Protein AF-A0A2G8JFZ5-F1 (afdb_monomer)

pLDDT: mean 85.22, std 6.09, range [52.97, 91.38]

InterPro domains:
  IPR043128 Reverse transcriptase/Diguanylate cyclase domain [G3DSA:3.30.70.270] (1-40)
  IPR043128 Reverse transcriptase/Diguanylate cyclase domain [G3DSA:3.30.70.270] (42-103)
  IPR043502 DNA/RNA polymerase superfamily [SSF56672] (8-103)

Radius of gyration: 20.03 Å; Cα contacts (8 Å, |Δi|>4): 67; chains: 1; bounding box: 40×31×52 Å

Mean predicted aligned error: 7.7 Å

Sequence (103 aa):
MCVKARQKRKMGLNPTKCQFRHNEVRYIGHILTADGVKPDPRKIEAINELESPTNKKGLQQFLGMINYVGKFIPNLATEFEPLRKLLQKEQEWVWAEGQQKSF

Solvent-accessible surface area (backbone atoms only — not comparable to full-atom values): 6586 Å² total; per-residue (Å²): 114,70,76,65,57,32,66,80,65,75,62,88,77,61,73,92,76,61,82,76,94,65,72,60,46,82,53,97,77,26,32,42,40,89,95,42,80,40,79,36,65,71,59,52,51,57,58,72,69,53,72,84,61,90,46,66,66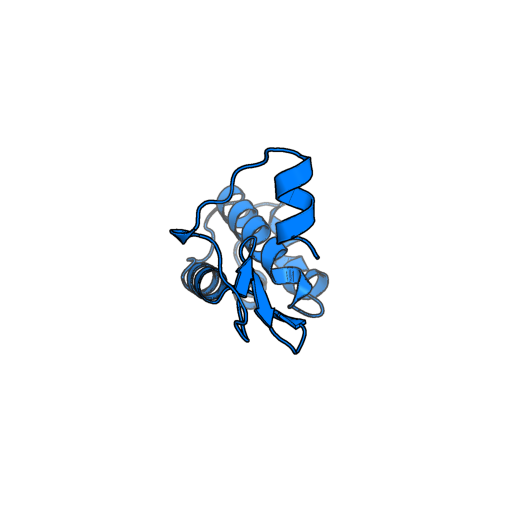,48,44,52,51,50,53,56,56,47,57,73,54,38,91,77,42,83,64,48,74,68,55,39,42,62,54,54,51,48,67,41,90,89,4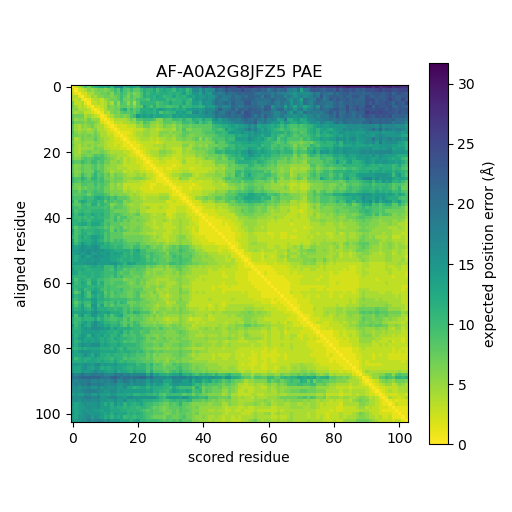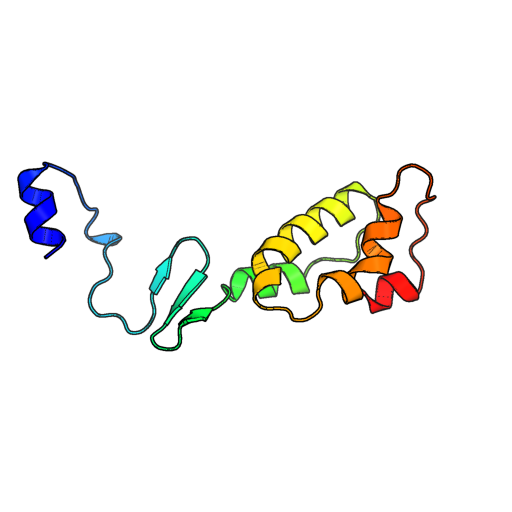3,74,88,72,90,47,71,68,38,63,75,48,105

Secondary structure (DSSP, 8-state):
-HHHHHHHTT----GGG---S-SEEEETTEEEETTEEEE-HHHHHHHHTPPPPSSHHHHHHHHHHHHHHGGGSTTHHHHTHHHHHTTSTT------HHHHHH-

Organism: Stichopus japonicus (NCBI:txid307972)

Structure (mmCIF, N/CA/C/O backbone):
data_AF-A0A2G8JFZ5-F1
#
_entry.id   AF-A0A2G8JFZ5-F1
#
loop_
_atom_site.group_PDB
_atom_site.id
_atom_site.type_symbol
_atom_site.label_atom_id
_atom_site.label_alt_id
_atom_site.label_comp_id
_atom_site.label_asym_id
_atom_site.label_entity_id
_atom_site.label_seq_id
_atom_site.pdbx_PDB_ins_code
_atom_site.Cartn_x
_atom_site.Cartn_y
_atom_site.Cartn_z
_atom_site.occupancy
_atom_site.B_iso_or_equiv
_atom_site.auth_seq_id
_atom_site.auth_comp_id
_atom_site.auth_asym_id
_atom_site.auth_atom_id
_atom_site.pdbx_PDB_model_num
ATOM 1 N N . MET A 1 1 ? 10.329 6.330 -31.792 1.00 52.97 1 MET A N 1
ATOM 2 C CA . MET A 1 1 ? 10.084 7.794 -31.811 1.00 52.97 1 MET A CA 1
ATOM 3 C C . MET A 1 1 ? 10.615 8.528 -30.571 1.00 52.97 1 MET A C 1
ATOM 5 O O . MET A 1 1 ? 11.250 9.561 -30.747 1.00 52.97 1 MET A O 1
ATOM 9 N N . CYS A 1 2 ? 10.449 8.020 -29.343 1.00 61.09 2 CYS A N 1
ATOM 10 C CA . CYS A 1 2 ? 10.755 8.776 -28.111 1.00 61.09 2 CYS A CA 1
ATOM 11 C C . CYS A 1 2 ? 12.242 9.132 -27.889 1.00 61.09 2 CYS A C 1
ATOM 13 O O . CYS A 1 2 ? 12.552 10.254 -27.494 1.00 61.09 2 CYS A O 1
ATOM 15 N N . VAL A 1 3 ? 13.180 8.229 -28.207 1.00 66.56 3 VAL A N 1
ATOM 16 C CA . VAL A 1 3 ? 14.629 8.476 -28.014 1.00 66.56 3 VAL A CA 1
ATOM 17 C C . VAL A 1 3 ? 15.141 9.626 -28.899 1.00 66.56 3 VAL A C 1
ATOM 19 O O . VAL A 1 3 ? 15.938 10.449 -28.452 1.00 66.56 3 VAL A O 1
ATOM 22 N N . LYS A 1 4 ? 14.616 9.743 -30.129 1.00 67.19 4 LYS A N 1
ATOM 23 C CA . LYS A 1 4 ? 14.955 10.826 -31.070 1.00 67.19 4 LYS A CA 1
ATOM 24 C C . LYS A 1 4 ? 14.345 12.172 -30.651 1.00 67.19 4 LYS A C 1
ATOM 26 O O . LYS A 1 4 ? 14.996 13.205 -30.771 1.00 67.19 4 LYS A O 1
ATOM 31 N N . ALA A 1 5 ? 13.122 12.172 -30.112 1.00 72.31 5 ALA A N 1
ATOM 32 C CA . ALA A 1 5 ? 12.460 13.387 -29.621 1.00 72.31 5 ALA A CA 1
ATOM 33 C C . ALA A 1 5 ? 13.206 14.030 -28.437 1.00 72.31 5 ALA A C 1
ATOM 35 O O . ALA A 1 5 ? 13.236 15.253 -28.302 1.00 72.31 5 ALA A O 1
ATOM 36 N N . ARG A 1 6 ? 13.870 13.212 -27.613 1.00 71.12 6 ARG A N 1
ATOM 37 C CA . ARG A 1 6 ? 14.658 13.669 -26.465 1.00 71.12 6 ARG A CA 1
ATOM 38 C C . ARG A 1 6 ? 15.893 14.482 -26.859 1.00 71.12 6 ARG A C 1
ATOM 40 O O . ARG A 1 6 ? 16.175 15.493 -26.223 1.00 71.12 6 ARG A O 1
ATOM 47 N N . GLN A 1 7 ? 16.612 14.064 -27.905 1.00 71.19 7 GLN A N 1
ATOM 48 C CA . GLN A 1 7 ? 17.814 14.763 -28.383 1.00 71.19 7 GLN A CA 1
ATOM 49 C C . GLN A 1 7 ? 17.502 16.214 -28.777 1.00 71.19 7 GLN A C 1
ATOM 51 O O . GLN A 1 7 ? 18.270 17.113 -28.453 1.00 71.19 7 GLN A O 1
ATOM 56 N N . LYS A 1 8 ? 16.318 16.461 -29.356 1.00 77.44 8 LYS A N 1
ATOM 57 C CA . LYS A 1 8 ? 15.840 17.814 -29.689 1.00 77.44 8 LYS A CA 1
ATOM 58 C C . LYS A 1 8 ? 15.569 18.695 -28.462 1.00 77.44 8 LYS A C 1
ATOM 60 O O . LYS A 1 8 ? 15.599 19.911 -28.582 1.00 77.44 8 LYS A O 1
ATOM 65 N N . ARG A 1 9 ? 15.301 18.100 -27.293 1.00 82.19 9 ARG A N 1
ATOM 66 C CA . ARG A 1 9 ? 14.955 18.810 -26.046 1.00 82.19 9 ARG A CA 1
ATOM 67 C C . ARG A 1 9 ? 16.063 18.785 -24.983 1.00 82.19 9 ARG A C 1
ATOM 69 O O . ARG A 1 9 ? 15.803 19.176 -23.853 1.00 82.19 9 ARG A O 1
ATOM 76 N N . LYS A 1 10 ? 17.271 18.301 -25.309 1.00 80.19 10 LYS A N 1
ATOM 77 C CA . LYS A 1 10 ? 18.425 18.197 -24.384 1.00 80.19 10 LYS A CA 1
ATOM 78 C C . LYS A 1 10 ? 18.120 17.514 -23.031 1.00 80.19 10 LYS A C 1
ATOM 80 O O . LYS A 1 10 ? 18.784 17.784 -22.038 1.00 80.19 10 LYS A O 1
ATOM 85 N N . MET A 1 11 ? 17.142 16.610 -22.965 1.00 81.62 11 MET A N 1
ATOM 86 C CA . MET A 1 11 ? 16.863 15.858 -21.731 1.00 81.62 11 MET A CA 1
ATOM 87 C C . MET A 1 11 ? 17.820 14.671 -21.593 1.00 81.62 11 MET A C 1
ATOM 89 O O . MET A 1 11 ? 18.100 14.021 -22.592 1.00 81.62 11 MET A O 1
ATOM 93 N N . GLY A 1 12 ? 18.287 14.376 -20.374 1.00 80.88 12 GLY A N 1
ATOM 94 C CA . GLY A 1 12 ? 19.116 13.218 -20.002 1.00 80.88 12 GLY A CA 1
ATOM 95 C C . GLY A 1 12 ? 18.299 11.928 -19.797 1.00 80.88 12 GLY A C 1
ATOM 96 O O . GLY A 1 12 ? 17.103 11.976 -19.559 1.00 80.88 12 GLY A O 1
ATOM 97 N N . LEU A 1 13 ? 18.917 10.758 -19.963 1.00 82.88 13 LEU A N 1
ATOM 98 C CA . LEU A 1 13 ? 18.356 9.427 -19.709 1.00 82.88 13 LEU A CA 1
ATOM 99 C C . LEU A 1 13 ? 19.491 8.674 -19.054 1.00 82.88 13 LEU A C 1
ATOM 101 O O . LEU A 1 13 ? 20.614 8.731 -19.554 1.00 82.88 13 LEU A O 1
ATOM 105 N N . ASN A 1 14 ? 19.199 8.003 -17.951 1.00 85.81 14 ASN A N 1
ATOM 106 C CA . ASN A 1 14 ? 20.181 7.158 -17.308 1.00 85.81 14 ASN A CA 1
ATOM 107 C C . ASN A 1 14 ? 20.181 5.792 -18.017 1.00 85.81 14 ASN A C 1
ATOM 109 O O . ASN A 1 14 ? 19.187 5.075 -17.875 1.00 85.81 14 ASN A O 1
ATOM 113 N N . PRO A 1 15 ? 21.251 5.417 -18.748 1.00 83.06 15 PRO A N 1
ATOM 114 C CA . PRO A 1 15 ? 21.285 4.169 -19.506 1.00 83.06 15 PRO A CA 1
ATOM 115 C C . PRO A 1 15 ? 21.053 2.942 -18.623 1.00 83.06 15 PRO A C 1
ATOM 117 O O . PRO A 1 15 ? 20.403 2.002 -19.063 1.00 83.06 15 PRO A O 1
ATOM 120 N N . THR A 1 16 ? 21.497 2.977 -17.361 1.00 86.94 16 THR A N 1
ATOM 121 C CA . THR A 1 16 ? 21.349 1.850 -16.425 1.00 86.94 16 THR A CA 1
ATOM 122 C C . THR A 1 16 ? 19.913 1.655 -15.943 1.00 86.94 16 THR A C 1
ATOM 124 O O . THR A 1 16 ? 19.558 0.574 -15.485 1.00 86.94 16 THR A O 1
ATOM 127 N N . LYS A 1 17 ? 19.067 2.686 -16.057 1.00 84.25 17 LYS A N 1
ATOM 128 C CA . LYS A 1 17 ? 17.640 2.628 -15.702 1.00 84.25 17 LYS A CA 1
ATOM 129 C C . LYS A 1 17 ? 16.738 2.432 -16.922 1.00 84.25 17 LYS A C 1
ATOM 131 O O . LYS A 1 17 ? 15.529 2.280 -16.760 1.00 84.25 17 LYS A O 1
ATOM 136 N N . CYS A 1 18 ? 17.287 2.477 -18.136 1.00 85.94 18 CYS A N 1
ATOM 137 C CA . CYS A 1 18 ? 16.513 2.299 -19.356 1.00 85.94 18 CYS A CA 1
ATOM 138 C C . CYS A 1 18 ? 16.342 0.812 -19.674 1.00 85.94 18 CYS A C 1
ATOM 140 O O . CYS A 1 18 ? 17.312 0.104 -19.915 1.00 85.94 18 CYS A O 1
ATOM 142 N N . GLN A 1 19 ? 15.091 0.365 -19.734 1.00 84.19 19 GLN A N 1
ATOM 143 C CA . GLN A 1 19 ? 14.719 -0.983 -20.152 1.00 84.19 19 GLN A CA 1
ATOM 144 C C . GLN A 1 19 ? 14.077 -0.895 -21.538 1.00 84.19 19 GLN A C 1
ATOM 146 O O . GLN A 1 19 ? 13.141 -0.120 -21.743 1.00 84.19 19 GLN A O 1
ATOM 151 N N . PHE A 1 20 ? 14.589 -1.656 -22.505 1.00 86.38 20 PHE A N 1
ATOM 152 C CA . PHE A 1 20 ? 14.087 -1.663 -23.880 1.00 86.38 20 PHE A CA 1
ATOM 153 C C . PHE A 1 20 ? 13.693 -3.078 -24.292 1.00 86.38 20 PHE A C 1
ATOM 155 O O . PHE A 1 20 ? 14.432 -4.015 -24.022 1.00 86.38 20 PHE A O 1
ATOM 162 N N . ARG A 1 21 ? 12.567 -3.215 -25.006 1.00 85.25 21 ARG A N 1
ATOM 163 C CA . ARG A 1 21 ? 12.091 -4.496 -25.568 1.00 85.25 21 ARG A CA 1
ATOM 164 C C . ARG A 1 21 ? 11.907 -5.614 -24.524 1.00 85.25 21 ARG A C 1
ATOM 166 O O . ARG A 1 21 ? 12.187 -6.770 -24.811 1.00 85.25 21 ARG A O 1
ATOM 173 N N . HIS A 1 22 ? 11.431 -5.269 -23.330 1.00 85.62 22 HIS A N 1
ATOM 174 C CA . HIS A 1 22 ? 11.047 -6.250 -22.315 1.00 85.62 22 HIS A CA 1
ATOM 175 C C . HIS A 1 22 ? 9.558 -6.588 -22.417 1.00 85.62 22 HIS A C 1
ATOM 177 O O . HIS A 1 22 ? 8.745 -5.703 -22.683 1.00 85.62 22 HIS A O 1
ATOM 183 N N . ASN A 1 23 ? 9.217 -7.852 -22.158 1.00 86.25 23 ASN A N 1
ATOM 184 C CA . ASN A 1 23 ? 7.830 -8.327 -22.101 1.00 86.25 23 ASN A CA 1
ATOM 185 C C . ASN A 1 23 ? 7.102 -7.841 -20.839 1.00 86.25 23 ASN A C 1
ATOM 187 O O . ASN A 1 23 ? 5.884 -7.680 -20.852 1.00 86.25 23 ASN A O 1
ATOM 191 N N . GLU A 1 24 ? 7.858 -7.582 -19.769 1.00 87.75 24 GLU A N 1
ATOM 192 C CA . GLU A 1 24 ? 7.352 -7.035 -18.517 1.00 87.75 24 GLU A CA 1
ATOM 193 C C . GLU A 1 24 ? 8.278 -5.927 -18.006 1.00 87.75 24 GLU A C 1
ATOM 195 O O . GLU A 1 24 ? 9.502 -6.059 -18.057 1.00 87.75 24 GLU A O 1
ATOM 200 N N . VAL A 1 25 ? 7.706 -4.825 -17.515 1.00 89.56 25 VAL A N 1
ATOM 201 C CA . VAL A 1 25 ? 8.468 -3.684 -16.983 1.00 89.56 25 VAL A CA 1
ATOM 202 C C . VAL A 1 25 ? 7.863 -3.219 -15.668 1.00 89.56 25 VAL A C 1
ATOM 204 O O . VAL A 1 25 ? 6.664 -2.958 -15.571 1.00 89.56 25 VAL A O 1
ATOM 207 N N . ARG A 1 26 ? 8.711 -3.043 -14.651 1.00 87.50 26 ARG A N 1
ATOM 208 C CA . ARG A 1 26 ? 8.311 -2.422 -13.385 1.00 87.50 26 ARG A CA 1
ATOM 209 C C . ARG A 1 26 ? 8.269 -0.904 -13.543 1.00 87.50 26 ARG A C 1
ATOM 211 O O . ARG A 1 26 ? 9.295 -0.275 -13.795 1.00 87.50 26 ARG A O 1
ATOM 218 N N . TYR A 1 27 ? 7.100 -0.307 -13.344 1.00 84.81 27 TYR A N 1
ATOM 219 C CA . TYR A 1 27 ? 6.888 1.128 -13.496 1.00 84.81 27 TYR A CA 1
ATOM 220 C C . TYR A 1 27 ? 5.906 1.659 -12.446 1.00 84.81 27 TYR A C 1
ATOM 222 O O . TYR A 1 27 ? 4.795 1.156 -12.322 1.00 84.81 27 TYR A O 1
ATOM 230 N N . ILE A 1 28 ? 6.324 2.667 -11.666 1.00 81.75 28 ILE A N 1
ATOM 231 C CA . ILE A 1 28 ? 5.508 3.336 -10.624 1.00 81.75 28 ILE A CA 1
ATOM 232 C C . ILE A 1 28 ? 4.836 2.319 -9.665 1.00 81.75 28 ILE A C 1
ATOM 234 O O . ILE A 1 28 ? 3.663 2.406 -9.313 1.00 81.75 28 ILE A O 1
ATOM 238 N N . GLY A 1 29 ? 5.596 1.302 -9.243 1.00 77.62 29 GLY A N 1
ATOM 239 C CA . GLY A 1 29 ? 5.115 0.264 -8.317 1.00 77.62 29 GLY A CA 1
ATOM 240 C C . GLY A 1 29 ? 4.098 -0.719 -8.915 1.00 77.62 29 GLY A C 1
ATOM 241 O O . GLY A 1 29 ? 3.459 -1.462 -8.176 1.00 77.62 29 GLY A O 1
ATOM 242 N N . HIS A 1 30 ? 3.956 -0.740 -10.238 1.00 83.56 30 HIS A N 1
ATOM 243 C CA . HIS A 1 30 ? 3.190 -1.740 -10.971 1.00 83.56 30 HIS A CA 1
ATOM 244 C C . HIS A 1 30 ? 4.091 -2.537 -11.906 1.00 83.56 30 HIS A C 1
ATOM 246 O O . HIS A 1 30 ? 5.177 -2.083 -12.276 1.00 83.56 30 HIS A O 1
ATOM 252 N N . ILE A 1 31 ? 3.620 -3.712 -12.309 1.00 88.31 31 ILE A N 1
ATOM 253 C CA . ILE A 1 31 ? 4.229 -4.498 -13.379 1.00 88.31 31 ILE A CA 1
ATOM 254 C C . ILE A 1 31 ? 3.361 -4.317 -14.621 1.00 88.31 31 ILE A C 1
ATOM 256 O O . ILE A 1 31 ? 2.179 -4.647 -14.619 1.00 88.31 31 ILE A O 1
ATOM 260 N N . LEU A 1 32 ? 3.936 -3.736 -15.667 1.00 88.06 32 LEU A N 1
ATOM 261 C CA . LEU A 1 32 ? 3.295 -3.590 -16.967 1.00 88.06 32 LEU A CA 1
ATOM 262 C C . LEU A 1 32 ? 3.627 -4.820 -17.801 1.00 88.06 32 LEU A C 1
ATOM 264 O O . LEU A 1 32 ? 4.803 -5.121 -17.984 1.00 88.06 32 LEU A O 1
ATOM 268 N N . THR A 1 33 ? 2.602 -5.504 -18.293 1.00 89.44 33 THR A N 1
ATOM 269 C CA . THR A 1 33 ? 2.703 -6.712 -19.122 1.00 89.44 33 THR A CA 1
ATOM 270 C C . THR A 1 33 ? 1.880 -6.534 -20.397 1.00 89.44 33 THR A C 1
ATOM 272 O O . THR A 1 33 ? 1.095 -5.588 -20.491 1.00 89.44 33 THR A O 1
ATOM 275 N N . ALA A 1 34 ? 2.033 -7.434 -21.373 1.00 87.50 34 ALA A N 1
ATOM 276 C CA . ALA A 1 34 ? 1.217 -7.416 -22.592 1.00 87.50 34 ALA A CA 1
ATOM 277 C C . ALA A 1 34 ? -0.293 -7.527 -22.298 1.00 87.50 34 ALA A C 1
ATOM 279 O O . ALA A 1 34 ? -1.093 -6.883 -22.971 1.00 87.50 34 ALA A O 1
ATOM 280 N N . ASP A 1 35 ? -0.659 -8.268 -21.248 1.00 85.75 35 ASP A N 1
ATOM 281 C CA . ASP A 1 35 ? -2.051 -8.497 -20.837 1.00 85.75 35 ASP A CA 1
ATOM 282 C C . ASP A 1 35 ? -2.630 -7.350 -19.989 1.00 85.75 35 ASP A C 1
ATOM 284 O O . ASP A 1 35 ? -3.819 -7.335 -19.678 1.00 85.75 35 ASP A O 1
ATOM 288 N N . GLY A 1 36 ? -1.797 -6.382 -19.588 1.00 86.25 36 GLY A N 1
ATOM 289 C CA . GLY A 1 36 ? -2.210 -5.224 -18.798 1.00 86.25 36 GLY A CA 1
ATOM 290 C C . GLY A 1 36 ? -1.330 -4.951 -17.580 1.00 86.25 36 GLY A C 1
ATOM 291 O O . GLY A 1 36 ? -0.152 -5.317 -17.520 1.00 86.25 36 GLY A O 1
ATOM 292 N N . VAL A 1 37 ? -1.904 -4.247 -16.603 1.00 88.81 37 VAL A N 1
ATOM 293 C CA . VAL A 1 37 ? -1.215 -3.805 -15.382 1.00 88.81 37 VAL A CA 1
ATOM 294 C C . VAL A 1 37 ? -1.432 -4.828 -14.274 1.00 88.81 37 VAL A C 1
ATOM 296 O O . VAL A 1 37 ? -2.572 -5.132 -13.942 1.00 88.81 37 VAL A O 1
ATOM 299 N N . LYS A 1 38 ? -0.352 -5.304 -13.655 1.00 87.81 38 LYS A N 1
ATOM 300 C CA . LYS A 1 38 ? -0.379 -6.196 -12.492 1.00 87.81 38 LYS A CA 1
ATOM 301 C C . LYS A 1 38 ? 0.108 -5.464 -11.229 1.00 87.81 38 LYS A C 1
ATOM 303 O O . LYS A 1 38 ? 0.960 -4.564 -11.323 1.00 87.81 38 LYS A O 1
ATOM 308 N N . PRO A 1 39 ? -0.423 -5.805 -10.042 1.00 85.38 39 PRO A N 1
ATOM 309 C CA . PRO A 1 39 ? 0.144 -5.352 -8.778 1.00 85.38 39 PRO A CA 1
ATOM 310 C C . PRO A 1 39 ? 1.571 -5.886 -8.604 1.00 85.38 39 PRO A C 1
ATOM 312 O O . PRO A 1 39 ? 1.923 -6.949 -9.107 1.00 85.38 39 PRO A O 1
ATOM 315 N N . ASP A 1 40 ? 2.406 -5.123 -7.906 1.00 85.88 40 ASP A N 1
ATOM 316 C CA . ASP A 1 40 ? 3.759 -5.550 -7.556 1.00 85.88 40 ASP A CA 1
ATOM 317 C C . ASP A 1 40 ? 3.702 -6.613 -6.445 1.00 85.88 40 ASP A C 1
ATOM 319 O O . ASP A 1 40 ? 3.199 -6.291 -5.365 1.00 85.88 40 ASP A O 1
ATOM 323 N N . PRO A 1 41 ? 4.234 -7.833 -6.663 1.00 86.12 41 PRO A N 1
ATOM 324 C CA . PRO A 1 41 ? 4.196 -8.922 -5.687 1.00 86.12 41 PRO A CA 1
ATOM 325 C C . PRO A 1 41 ? 4.738 -8.517 -4.321 1.00 86.12 41 PRO A C 1
ATOM 327 O O . PRO A 1 41 ? 4.145 -8.854 -3.308 1.00 86.12 41 PRO A O 1
ATOM 330 N N . ARG A 1 42 ? 5.771 -7.666 -4.289 1.00 86.12 42 ARG A N 1
ATOM 331 C CA . ARG A 1 42 ? 6.372 -7.183 -3.036 1.00 86.12 42 ARG A CA 1
ATOM 332 C C . ARG A 1 42 ? 5.391 -6.405 -2.167 1.00 86.12 42 ARG A C 1
ATOM 334 O O . ARG A 1 42 ? 5.497 -6.411 -0.950 1.00 86.12 42 ARG A O 1
ATOM 341 N N . LYS A 1 43 ? 4.455 -5.682 -2.790 1.00 84.06 43 LYS A N 1
ATOM 342 C CA . LYS A 1 43 ? 3.416 -4.962 -2.048 1.00 84.06 43 LYS A CA 1
ATOM 343 C C . LYS A 1 43 ? 2.318 -5.895 -1.562 1.00 84.06 43 LYS A C 1
ATOM 345 O O . LYS A 1 43 ? 1.723 -5.606 -0.537 1.00 84.06 43 LYS A O 1
ATOM 350 N N . ILE A 1 44 ? 2.050 -6.971 -2.297 1.00 87.06 44 ILE A N 1
ATOM 351 C CA . ILE A 1 44 ? 1.087 -7.997 -1.890 1.00 87.06 44 ILE A CA 1
ATOM 352 C C . ILE A 1 44 ? 1.649 -8.765 -0.692 1.00 87.06 44 ILE A C 1
ATOM 354 O O . ILE A 1 44 ? 0.967 -8.888 0.315 1.00 87.06 44 ILE A O 1
ATOM 358 N N . GLU A 1 45 ? 2.910 -9.194 -0.769 1.00 89.06 45 GLU A N 1
ATOM 359 C CA . GLU A 1 45 ? 3.647 -9.836 0.329 1.00 89.06 45 GLU A CA 1
ATOM 360 C C . GLU A 1 45 ? 3.637 -8.959 1.583 1.00 89.06 45 GLU A C 1
ATOM 362 O O . GLU A 1 45 ? 3.179 -9.399 2.630 1.00 89.06 45 GLU A O 1
ATOM 367 N N . ALA A 1 46 ? 4.011 -7.683 1.450 1.00 87.75 46 ALA A N 1
ATOM 368 C CA . ALA A 1 46 ? 3.998 -6.753 2.574 1.00 87.75 46 ALA A CA 1
ATOM 369 C C . ALA A 1 46 ? 2.603 -6.551 3.188 1.00 87.75 46 ALA A C 1
ATOM 371 O O . ALA A 1 46 ? 2.519 -6.270 4.374 1.00 87.75 46 ALA A O 1
ATOM 372 N N . ILE A 1 47 ? 1.518 -6.661 2.411 1.00 87.62 47 ILE A N 1
ATOM 373 C CA . ILE A 1 47 ? 0.149 -6.589 2.947 1.00 87.62 47 ILE A CA 1
ATOM 374 C C . ILE A 1 47 ? -0.211 -7.884 3.684 1.00 87.62 47 ILE A C 1
ATOM 376 O O . ILE A 1 47 ? -0.812 -7.813 4.748 1.00 87.62 47 ILE A O 1
ATOM 380 N N . ASN A 1 48 ? 0.177 -9.043 3.149 1.00 86.62 48 ASN A N 1
ATOM 381 C CA . ASN A 1 48 ? -0.089 -10.347 3.761 1.00 86.62 48 ASN A CA 1
ATOM 382 C C . ASN A 1 48 ? 0.688 -10.566 5.069 1.00 86.62 48 ASN A C 1
ATOM 384 O O . ASN A 1 48 ? 0.238 -11.316 5.928 1.00 86.62 48 ASN A O 1
ATOM 388 N N . GLU A 1 49 ? 1.854 -9.938 5.214 1.00 88.44 49 GLU A N 1
ATOM 389 C CA . GLU A 1 49 ? 2.676 -9.998 6.429 1.00 88.44 49 GLU A CA 1
ATOM 390 C C . GLU A 1 49 ? 2.231 -9.007 7.515 1.00 88.44 49 GLU A C 1
ATOM 392 O O . GLU A 1 49 ? 2.764 -9.038 8.625 1.00 88.44 49 GLU A O 1
ATOM 397 N N . LEU A 1 50 ? 1.278 -8.111 7.227 1.00 86.25 50 LEU A N 1
ATOM 398 C CA . LEU A 1 50 ? 0.788 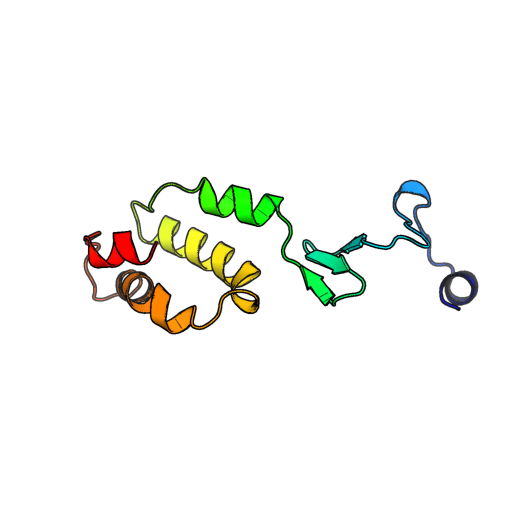-7.173 8.234 1.00 86.25 50 LEU A CA 1
ATOM 399 C C . LEU A 1 50 ? 0.012 -7.913 9.319 1.00 86.25 50 LEU A C 1
ATOM 401 O O . LEU A 1 50 ? -0.955 -8.625 9.059 1.00 86.25 50 LEU A O 1
ATOM 405 N N . GLU A 1 51 ? 0.397 -7.660 10.563 1.00 87.50 51 GLU A N 1
ATOM 406 C CA . GLU A 1 51 ? -0.382 -8.078 11.718 1.00 87.50 51 GLU A CA 1
ATOM 407 C C . GLU A 1 51 ? -1.704 -7.303 11.793 1.00 87.50 51 GLU A C 1
ATOM 409 O O . GLU A 1 51 ? -1.808 -6.146 11.363 1.00 87.50 51 GLU A O 1
ATOM 414 N N . SER A 1 52 ? -2.721 -7.937 12.381 1.00 87.06 52 SER A N 1
ATOM 415 C CA . SER A 1 52 ? -4.015 -7.299 12.597 1.00 87.06 52 SER A CA 1
ATOM 416 C C . SER A 1 52 ? -3.845 -6.008 13.412 1.00 87.06 52 SER A C 1
ATOM 418 O O . SER A 1 52 ? -3.178 -6.003 14.452 1.00 87.06 52 SER A O 1
ATOM 420 N N . PRO A 1 53 ? -4.423 -4.883 12.959 1.00 88.75 53 PRO A N 1
ATOM 421 C CA . PRO A 1 53 ? -4.193 -3.597 13.590 1.00 88.75 53 PRO A CA 1
ATOM 422 C C . PRO A 1 53 ? -4.767 -3.587 15.007 1.00 88.75 53 PRO A C 1
ATOM 424 O O . PRO A 1 53 ? -5.879 -4.042 15.248 1.00 88.75 53 PRO A O 1
ATOM 427 N N . THR A 1 54 ? -4.026 -3.003 15.946 1.00 88.81 54 THR A N 1
ATOM 428 C CA . THR A 1 54 ? -4.436 -2.886 17.357 1.00 88.81 54 THR A CA 1
ATOM 429 C C . THR A 1 54 ? -5.061 -1.532 17.688 1.00 88.81 54 THR A C 1
ATOM 431 O O . THR A 1 54 ? -5.586 -1.336 18.782 1.00 88.81 54 THR A O 1
ATOM 434 N N . ASN A 1 55 ? -5.003 -0.572 16.759 1.00 88.88 55 ASN A N 1
ATOM 435 C CA . ASN A 1 55 ? -5.523 0.777 16.947 1.00 88.88 55 ASN A CA 1
ATOM 436 C C . ASN A 1 55 ? -6.026 1.404 15.631 1.00 88.88 55 ASN A C 1
ATOM 438 O O . ASN A 1 55 ? -5.683 0.971 14.526 1.00 88.88 55 ASN A O 1
ATOM 442 N N . LYS A 1 56 ? -6.797 2.498 15.751 1.00 89.12 56 LYS A N 1
ATOM 443 C CA . LYS A 1 56 ? -7.348 3.239 14.597 1.00 89.12 56 LYS A CA 1
ATOM 444 C C . LYS A 1 56 ? -6.262 3.711 13.619 1.00 89.12 56 LYS A C 1
ATOM 446 O O . LYS A 1 56 ? -6.498 3.721 12.415 1.00 89.12 56 LYS A O 1
ATOM 451 N N . LYS A 1 57 ? -5.071 4.081 14.109 1.00 89.50 57 LYS A N 1
ATOM 452 C CA . LYS A 1 57 ? -3.955 4.536 13.258 1.00 89.50 57 LYS A CA 1
ATOM 453 C C . LYS A 1 57 ? -3.403 3.406 12.382 1.00 89.50 57 LYS A C 1
ATOM 455 O O . LYS A 1 57 ? -3.231 3.612 11.185 1.00 89.50 57 LYS A O 1
ATOM 460 N N . GLY A 1 58 ? -3.178 2.225 12.950 1.00 90.25 58 GLY A N 1
ATOM 461 C CA . GLY A 1 58 ? -2.727 1.036 12.230 1.00 90.25 58 GLY A CA 1
ATOM 462 C C . GLY A 1 58 ? -3.754 0.599 11.193 1.00 90.25 58 GLY A C 1
ATOM 463 O O . GLY A 1 58 ? -3.402 0.314 10.053 1.00 90.25 58 GLY A O 1
ATOM 464 N N . LEU A 1 59 ? -5.045 0.681 11.531 1.00 91.38 59 LEU A N 1
ATOM 465 C CA . LEU A 1 59 ? -6.108 0.392 10.574 1.00 91.38 59 LEU A CA 1
ATOM 466 C C . LEU A 1 59 ? -6.139 1.385 9.401 1.00 91.38 59 LEU A C 1
ATOM 468 O O . LEU A 1 59 ? -6.322 0.980 8.256 1.00 91.38 59 LEU A O 1
ATOM 472 N N . GLN A 1 60 ? -5.920 2.679 9.653 1.00 90.44 60 GLN A N 1
ATOM 473 C CA . GLN A 1 60 ? -5.790 3.679 8.585 1.00 90.44 60 GLN A CA 1
ATOM 474 C C . GLN A 1 60 ? -4.577 3.413 7.687 1.00 90.44 60 GLN A C 1
ATOM 476 O O . GLN A 1 60 ? -4.679 3.574 6.471 1.00 90.44 60 GLN A O 1
ATOM 481 N N . GLN A 1 61 ? -3.447 2.997 8.266 1.00 90.19 61 GLN A N 1
ATOM 482 C CA . GLN A 1 61 ? -2.254 2.622 7.503 1.00 90.19 61 GLN A CA 1
ATOM 483 C C . GLN A 1 61 ? -2.536 1.419 6.599 1.00 90.19 61 GLN A C 1
ATOM 485 O O . GLN A 1 61 ? -2.281 1.496 5.397 1.00 90.19 61 GLN A O 1
ATOM 490 N N . PHE A 1 62 ? -3.136 0.361 7.149 1.00 90.25 62 PHE A N 1
ATOM 491 C CA . PHE A 1 62 ? -3.542 -0.825 6.398 1.00 90.25 62 PHE A CA 1
ATOM 492 C C . PHE A 1 62 ? -4.500 -0.476 5.252 1.00 90.25 62 PHE A C 1
ATOM 494 O O . PHE A 1 62 ? -4.222 -0.783 4.094 1.00 90.25 62 PHE A O 1
ATOM 501 N N . LEU A 1 63 ? -5.581 0.259 5.536 1.00 90.00 63 LEU A N 1
ATOM 502 C CA . LEU A 1 63 ? -6.542 0.689 4.514 1.00 90.00 63 LEU A CA 1
ATOM 503 C C . LEU A 1 63 ? -5.892 1.567 3.435 1.00 90.00 63 LEU A C 1
ATOM 505 O O . LEU A 1 63 ? -6.242 1.470 2.259 1.00 90.00 63 LEU A O 1
ATOM 509 N N . GLY A 1 64 ? -4.923 2.405 3.810 1.00 88.94 64 GLY A N 1
ATOM 510 C CA . GLY A 1 64 ? -4.123 3.183 2.867 1.00 88.94 64 GLY A CA 1
ATOM 511 C C . GLY A 1 64 ? -3.307 2.305 1.914 1.00 88.94 64 GLY A C 1
ATOM 512 O O . GLY A 1 64 ? -3.273 2.577 0.713 1.00 88.94 64 GLY A O 1
ATOM 513 N N . MET A 1 65 ? -2.697 1.231 2.423 1.00 87.94 65 MET A N 1
ATOM 514 C CA . MET A 1 65 ? -1.956 0.262 1.609 1.00 87.94 65 MET A CA 1
ATOM 515 C C . MET A 1 65 ? -2.885 -0.555 0.707 1.00 87.94 65 MET A C 1
ATOM 517 O O . MET A 1 65 ? -2.626 -0.670 -0.491 1.00 87.94 65 MET A O 1
ATOM 521 N N . ILE A 1 66 ? -4.001 -1.046 1.246 1.00 89.06 66 ILE A N 1
ATOM 522 C CA . ILE A 1 66 ? -5.023 -1.791 0.503 1.00 89.06 66 ILE A CA 1
ATOM 523 C C . ILE A 1 66 ? -5.579 -0.960 -0.656 1.00 89.06 66 ILE A C 1
ATOM 525 O O . ILE A 1 66 ? -5.711 -1.465 -1.768 1.00 89.06 66 ILE A O 1
ATOM 529 N N . ASN A 1 67 ? -5.848 0.333 -0.456 1.00 88.06 67 AS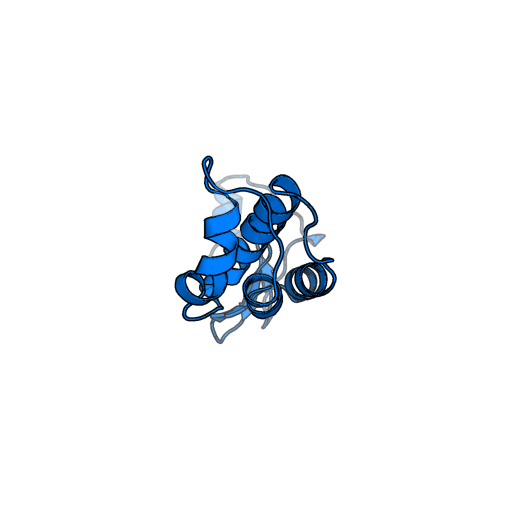N A N 1
ATOM 530 C CA . ASN A 1 67 ? -6.358 1.198 -1.525 1.00 88.06 67 ASN A CA 1
ATOM 531 C C . ASN A 1 67 ? -5.434 1.239 -2.759 1.00 88.06 67 ASN A C 1
ATOM 533 O O . ASN A 1 67 ? -5.914 1.433 -3.874 1.00 88.06 67 ASN A O 1
ATOM 537 N N . TYR A 1 68 ? -4.124 1.009 -2.599 1.00 85.00 68 TYR A N 1
ATOM 538 C CA . TYR A 1 68 ? -3.191 0.919 -3.726 1.00 85.00 68 TYR A CA 1
ATOM 539 C C . TYR A 1 68 ? -3.446 -0.310 -4.614 1.00 85.00 68 TYR A C 1
ATOM 541 O O . TYR A 1 68 ? -3.345 -0.230 -5.843 1.00 85.00 68 TYR A O 1
ATOM 549 N N . VAL A 1 69 ? -3.766 -1.449 -3.994 1.00 85.31 69 VAL A N 1
ATOM 550 C CA . VAL A 1 69 ? -4.086 -2.710 -4.683 1.00 85.31 69 VAL A CA 1
ATOM 551 C C . VAL A 1 69 ? -5.578 -2.856 -4.981 1.00 85.31 69 VAL A C 1
ATOM 553 O O . VAL A 1 69 ? -5.953 -3.688 -5.799 1.00 85.31 69 VAL A O 1
ATOM 556 N N . GLY A 1 70 ? -6.421 -2.002 -4.400 1.00 85.12 70 GLY A N 1
ATOM 557 C CA . GLY A 1 70 ? -7.878 -2.085 -4.462 1.00 85.12 70 GLY A CA 1
ATOM 558 C C . GLY A 1 70 ? -8.469 -2.118 -5.869 1.00 85.12 70 GLY A C 1
ATOM 559 O O . GLY A 1 70 ? -9.493 -2.753 -6.080 1.00 85.12 70 GLY A O 1
ATOM 560 N N . LYS A 1 71 ? -7.793 -1.530 -6.864 1.00 85.00 71 LYS A N 1
ATOM 561 C CA . LYS A 1 71 ? -8.199 -1.625 -8.280 1.00 85.00 71 LYS A CA 1
ATOM 562 C C . LYS A 1 71 ? -8.185 -3.051 -8.850 1.00 85.00 71 LYS A C 1
ATOM 564 O O . LYS A 1 71 ? -8.735 -3.270 -9.922 1.00 85.00 71 LYS A O 1
ATOM 569 N N . PHE A 1 72 ? -7.531 -3.988 -8.165 1.00 84.88 72 PHE A N 1
ATOM 570 C CA . PHE A 1 72 ? -7.453 -5.403 -8.531 1.00 84.88 72 PHE A CA 1
ATOM 571 C C . PHE A 1 72 ? -8.380 -6.288 -7.688 1.00 84.88 72 PHE A C 1
ATOM 573 O O . PHE A 1 72 ? -8.484 -7.478 -7.969 1.00 84.88 72 PHE A O 1
ATOM 580 N N . ILE A 1 73 ? -9.037 -5.730 -6.665 1.00 85.44 73 ILE A N 1
ATOM 581 C CA . ILE A 1 73 ? -9.881 -6.474 -5.728 1.00 85.44 73 ILE A CA 1
ATOM 582 C C . ILE A 1 73 ? -11.346 -6.114 -6.010 1.00 85.44 73 ILE A C 1
ATOM 584 O O . ILE A 1 73 ? -11.756 -4.976 -5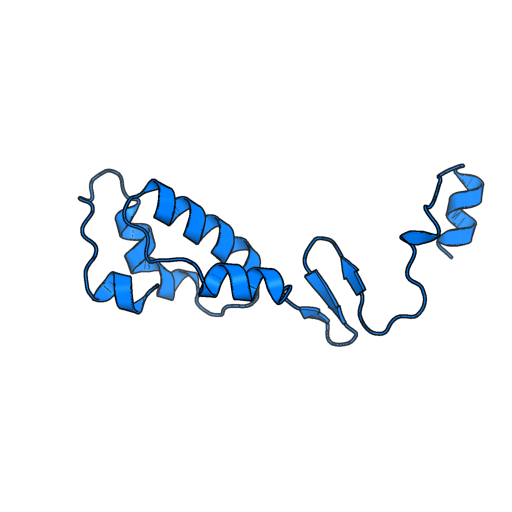.756 1.00 85.44 73 ILE A O 1
ATOM 588 N N . PRO A 1 74 ? -12.158 -7.044 -6.542 1.00 87.56 74 PRO A N 1
ATOM 589 C CA . PRO A 1 74 ? -13.578 -6.792 -6.741 1.00 87.56 74 PRO A CA 1
ATOM 590 C C . PRO A 1 74 ? -14.275 -6.613 -5.387 1.00 87.56 74 PRO A C 1
ATOM 592 O O . PRO A 1 74 ? -13.917 -7.256 -4.408 1.00 87.56 74 PRO A O 1
ATOM 595 N N . ASN A 1 75 ? -15.283 -5.740 -5.331 1.00 87.88 75 ASN A N 1
ATOM 596 C CA . ASN A 1 75 ? -16.123 -5.517 -4.144 1.00 87.88 75 ASN A CA 1
ATOM 597 C C . ASN A 1 75 ? -15.384 -5.097 -2.859 1.00 87.88 75 ASN A C 1
ATOM 599 O O . ASN A 1 75 ? -15.960 -5.163 -1.776 1.00 87.88 75 ASN A O 1
ATOM 603 N N . LEU A 1 76 ? -14.162 -4.562 -2.971 1.00 88.69 76 LEU A N 1
ATOM 604 C CA . LEU A 1 76 ? -13.359 -4.095 -1.834 1.00 88.69 76 LEU A CA 1
ATOM 605 C C . LEU A 1 76 ? -14.145 -3.208 -0.854 1.00 88.69 76 LEU A C 1
ATOM 607 O O . LEU A 1 76 ? -13.975 -3.289 0.356 1.00 88.69 76 LEU A O 1
ATOM 611 N N . ALA A 1 77 ? -15.008 -2.326 -1.362 1.00 86.88 77 ALA A N 1
ATOM 612 C CA . ALA A 1 77 ? -15.755 -1.419 -0.500 1.00 86.88 77 ALA A CA 1
ATOM 613 C C . ALA A 1 77 ? -16.734 -2.142 0.438 1.00 86.88 77 ALA A C 1
ATOM 615 O O . ALA A 1 77 ? -16.910 -1.679 1.564 1.00 86.88 77 ALA A O 1
ATOM 616 N N . THR A 1 78 ? -17.327 -3.240 -0.033 1.00 89.00 78 THR A N 1
ATOM 617 C CA . THR A 1 78 ? -18.262 -4.082 0.719 1.00 89.00 78 THR A CA 1
ATOM 618 C C . THR A 1 78 ? -17.511 -4.942 1.725 1.00 89.00 78 THR A C 1
ATOM 620 O O . THR A 1 78 ? -17.863 -4.946 2.900 1.00 89.00 78 THR A O 1
ATOM 623 N N . GLU A 1 79 ? -16.430 -5.593 1.290 1.00 88.50 79 GLU A N 1
ATOM 624 C CA . GLU A 1 79 ? -15.629 -6.471 2.151 1.00 88.50 79 GLU A CA 1
ATOM 625 C C . GLU A 1 79 ? -15.009 -5.706 3.327 1.00 88.50 79 GLU A C 1
ATOM 627 O O . GLU A 1 79 ? -14.983 -6.213 4.440 1.00 88.50 79 GLU A O 1
ATOM 632 N N . PHE A 1 80 ? -14.578 -4.455 3.117 1.00 89.25 80 PHE A N 1
ATOM 633 C CA . PHE A 1 80 ? -13.903 -3.620 4.124 1.00 89.25 80 PHE A CA 1
ATOM 634 C C . PHE A 1 80 ? -14.864 -2.712 4.912 1.00 89.25 80 PHE A C 1
ATOM 636 O O . PHE A 1 80 ? -14.430 -1.848 5.682 1.00 89.25 80 PHE A O 1
ATOM 643 N N . GLU A 1 81 ? -16.174 -2.863 4.723 1.00 90.00 81 GLU A N 1
ATOM 644 C CA . GLU A 1 81 ? -17.197 -2.102 5.447 1.00 90.00 81 GLU A CA 1
ATOM 645 C C . GLU A 1 81 ? -17.093 -2.260 6.982 1.00 90.00 81 GLU A C 1
ATOM 647 O O . GLU A 1 81 ? -17.072 -1.229 7.672 1.00 90.00 81 GLU A O 1
ATOM 652 N N . PRO A 1 82 ? -16.876 -3.478 7.534 1.00 89.50 82 PRO A N 1
ATOM 653 C CA . PRO A 1 82 ? -16.688 -3.680 8.974 1.00 89.50 82 PRO A CA 1
ATOM 654 C C . PRO A 1 82 ? -15.465 -2.942 9.530 1.00 89.50 82 PRO A C 1
ATOM 656 O O . PRO A 1 82 ? -15.496 -2.419 10.645 1.00 89.50 82 PRO A O 1
ATOM 659 N N . LEU A 1 83 ? -14.395 -2.856 8.737 1.00 90.31 83 LEU A N 1
ATOM 660 C CA . LEU A 1 83 ? -13.166 -2.154 9.095 1.00 90.31 83 LEU A CA 1
ATOM 661 C C . LEU A 1 83 ? -13.354 -0.632 9.049 1.00 90.31 83 LEU A C 1
ATOM 663 O O . LEU A 1 83 ? -12.920 0.089 9.945 1.00 90.31 83 LEU A O 1
ATOM 667 N N . ARG A 1 84 ? -14.060 -0.109 8.044 1.00 89.00 84 ARG A N 1
ATOM 668 C CA . ARG A 1 84 ? -14.339 1.333 7.942 1.00 89.00 84 ARG A CA 1
ATOM 669 C C . ARG A 1 84 ? -15.221 1.847 9.077 1.00 89.00 84 ARG A C 1
ATOM 671 O O . ARG A 1 84 ? -15.020 2.980 9.515 1.00 89.00 84 ARG A O 1
ATOM 678 N N . LYS A 1 85 ? -16.138 1.025 9.599 1.00 90.06 85 LYS A N 1
ATOM 679 C CA . LYS A 1 85 ? -16.939 1.355 10.792 1.00 90.06 85 LYS A CA 1
ATOM 680 C C . LYS A 1 85 ? -16.071 1.664 12.016 1.00 90.06 85 LYS A C 1
ATOM 682 O O . LYS A 1 85 ? -16.353 2.628 12.722 1.00 90.06 85 LYS A O 1
ATOM 687 N N . LEU A 1 86 ? -14.956 0.950 12.212 1.00 89.12 86 LEU A N 1
ATOM 688 C CA . LEU A 1 86 ? -14.023 1.212 13.320 1.00 89.12 86 LEU A CA 1
ATOM 689 C C . LEU A 1 86 ? -13.317 2.577 13.235 1.00 89.12 86 LEU A C 1
ATOM 691 O O . LEU A 1 86 ? -12.794 3.069 14.237 1.00 89.12 86 LEU A O 1
ATOM 695 N N . LEU A 1 87 ? -13.293 3.209 12.058 1.00 88.19 87 LEU A N 1
ATOM 696 C CA . LEU A 1 87 ? -12.712 4.541 11.873 1.00 88.19 87 LEU A CA 1
ATOM 697 C C . LEU A 1 87 ? -13.676 5.685 12.198 1.00 88.19 87 LEU A C 1
ATOM 699 O O . LEU A 1 87 ? -13.245 6.840 12.240 1.00 88.19 87 LEU A O 1
ATOM 703 N N . GLN A 1 88 ? -14.957 5.399 12.437 1.00 88.88 88 GLN A N 1
ATOM 704 C CA . GLN A 1 88 ? -15.930 6.427 12.787 1.00 88.88 88 GLN A CA 1
ATOM 705 C C . GLN A 1 88 ? -15.618 7.025 14.170 1.00 88.88 88 GLN A C 1
ATOM 707 O O . GLN A 1 88 ? -15.053 6.369 15.054 1.00 88.88 88 GLN A O 1
ATOM 712 N N . LYS A 1 89 ? -15.932 8.317 14.344 1.00 80.38 89 LYS A N 1
ATOM 713 C CA . LYS A 1 89 ? -15.593 9.074 15.563 1.00 80.38 89 LYS A CA 1
ATOM 714 C C . LYS A 1 89 ? -16.358 8.581 16.790 1.00 80.38 89 LYS A C 1
ATOM 716 O O . LYS A 1 89 ? -15.788 8.560 17.871 1.00 80.38 89 LYS A O 1
ATOM 721 N N . GLU A 1 90 ? -17.604 8.169 16.593 1.00 79.88 90 GLU A N 1
ATOM 722 C CA . GLU A 1 90 ? -18.526 7.751 17.656 1.00 79.88 90 GLU A CA 1
ATOM 723 C C . GLU A 1 90 ? -18.371 6.271 18.033 1.00 79.88 90 GLU A C 1
ATOM 725 O O . GLU A 1 90 ? -18.921 5.828 19.033 1.00 79.88 90 GLU A O 1
ATOM 730 N N . GLN A 1 91 ? -17.593 5.503 17.262 1.00 82.38 91 GLN A N 1
ATOM 731 C CA . GLN A 1 91 ? -17.429 4.071 17.480 1.00 82.38 91 GLN A CA 1
ATOM 732 C C . GLN A 1 91 ? -16.243 3.781 18.409 1.00 82.38 91 GLN A C 1
ATOM 734 O O . GLN A 1 91 ? -15.099 4.177 18.130 1.00 82.38 91 GLN A O 1
ATOM 739 N N . GLU A 1 92 ? -16.508 3.040 19.486 1.00 84.38 92 GLU A N 1
ATOM 740 C CA . GLU A 1 92 ? -15.465 2.444 20.321 1.00 84.38 92 GLU A CA 1
ATOM 741 C C . GLU A 1 92 ? -14.657 1.413 19.529 1.00 84.38 92 GLU A C 1
ATOM 743 O O . GLU A 1 92 ? -15.178 0.698 18.669 1.00 84.38 92 GLU A O 1
ATOM 748 N N . TRP A 1 93 ? -13.355 1.354 19.802 1.00 86.44 93 TRP A N 1
ATOM 749 C CA . TRP A 1 93 ? -12.472 0.397 19.152 1.00 86.44 93 TRP A CA 1
ATOM 750 C C . TRP A 1 93 ? -12.715 -1.003 19.722 1.00 86.44 93 TRP A C 1
ATOM 752 O O . TRP A 1 93 ? -12.233 -1.329 20.805 1.00 86.44 93 TRP A O 1
ATOM 762 N N . VAL A 1 94 ? -13.447 -1.828 18.974 1.00 87.38 94 VAL A N 1
ATOM 763 C CA . VAL A 1 94 ? -13.697 -3.233 19.307 1.00 87.38 94 VAL A CA 1
ATOM 764 C C . VAL A 1 94 ? -13.334 -4.087 18.102 1.00 87.38 94 VAL A C 1
ATOM 766 O O . VAL A 1 94 ? -14.018 -4.067 17.081 1.00 87.38 94 VAL A O 1
ATOM 769 N N . TRP A 1 95 ? -12.237 -4.829 18.219 1.00 87.62 95 TRP A N 1
ATOM 770 C CA . TRP A 1 95 ? -11.834 -5.799 17.209 1.00 87.62 95 TRP A CA 1
ATOM 771 C C . TRP A 1 95 ? -12.519 -7.138 17.500 1.00 87.62 95 TRP A C 1
ATOM 773 O O . TRP A 1 95 ? -12.153 -7.824 18.452 1.00 87.62 95 TRP A O 1
ATOM 783 N N . ALA A 1 96 ? -13.548 -7.478 16.722 1.00 88.50 96 ALA A N 1
ATOM 784 C CA . ALA A 1 96 ? -14.321 -8.708 16.869 1.00 88.50 96 ALA A CA 1
ATOM 785 C C . ALA A 1 96 ? -14.162 -9.619 15.639 1.00 88.50 96 ALA A C 1
ATOM 787 O O . ALA A 1 96 ? -13.462 -9.304 14.675 1.00 88.50 96 ALA A O 1
ATOM 788 N N . GLU A 1 97 ? -14.842 -10.765 15.656 1.00 87.88 97 GLU A N 1
ATOM 789 C CA . GLU A 1 97 ? -14.765 -11.776 14.595 1.00 87.88 97 GLU A CA 1
ATOM 790 C C . GLU A 1 97 ? -15.152 -11.224 13.211 1.00 87.88 97 GLU A C 1
ATOM 792 O O . GLU A 1 97 ? -14.566 -11.611 12.204 1.00 87.88 97 GLU A O 1
ATOM 797 N N . GLY A 1 98 ? -16.095 -10.276 13.147 1.00 85.31 98 GLY A N 1
ATOM 798 C CA . GLY A 1 98 ? -16.494 -9.636 11.890 1.00 85.31 98 GLY A CA 1
ATOM 799 C C . GLY A 1 98 ? -15.370 -8.818 11.247 1.00 85.31 98 GLY A C 1
ATOM 800 O O . GLY A 1 98 ? -15.234 -8.813 10.027 1.00 85.31 98 GLY A O 1
ATOM 801 N N . GLN A 1 99 ? -14.534 -8.165 12.057 1.00 86.94 99 GLN A N 1
ATOM 802 C CA . GLN A 1 99 ? -13.362 -7.433 11.579 1.00 86.94 99 GLN A CA 1
ATOM 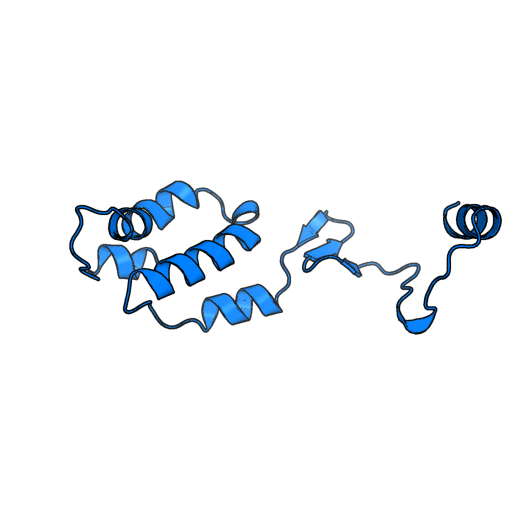803 C C . GLN A 1 99 ? -12.210 -8.375 11.245 1.00 86.94 99 GLN A C 1
ATOM 805 O O . GLN A 1 99 ? -11.549 -8.162 10.237 1.00 86.94 99 GLN A O 1
ATOM 810 N N . GLN A 1 100 ? -12.032 -9.453 12.014 1.00 87.44 100 GLN A N 1
ATOM 811 C CA . GLN A 1 100 ? -11.024 -10.471 11.713 1.00 87.44 100 GLN A CA 1
ATOM 812 C C . GLN A 1 100 ? -11.313 -11.228 10.411 1.00 87.44 100 GLN A C 1
ATOM 814 O O . GLN A 1 100 ? -10.382 -11.600 9.716 1.00 87.44 100 GLN A O 1
ATOM 819 N N . LYS A 1 101 ? -12.588 -11.461 10.074 1.00 87.81 101 LYS A N 1
ATOM 820 C CA . LYS A 1 101 ? -12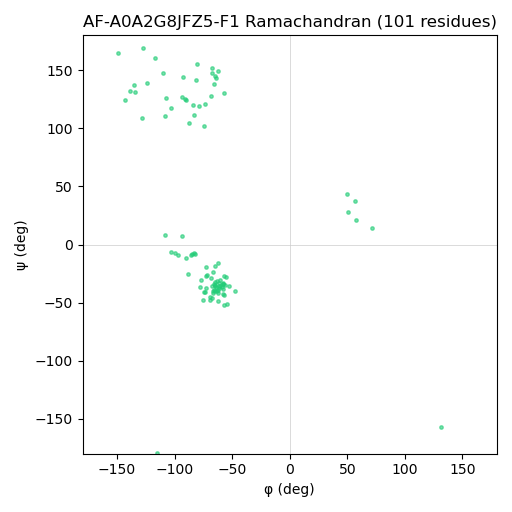.987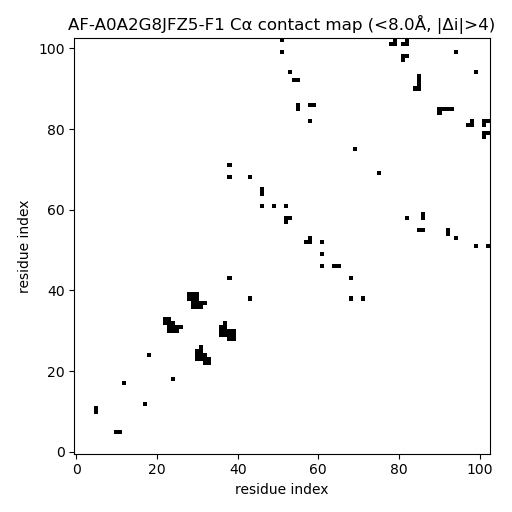 -12.078 8.795 1.00 87.81 101 LYS A CA 1
ATOM 821 C C . LYS A 1 101 ? -12.794 -11.152 7.592 1.00 87.81 101 LYS A C 1
ATOM 823 O O . LYS A 1 101 ? -12.686 -11.635 6.474 1.00 87.81 101 LYS A O 1
ATOM 828 N N . SER A 1 102 ? -12.840 -9.844 7.829 1.00 85.56 102 SER A N 1
ATOM 829 C CA . SER A 1 102 ? -12.726 -8.794 6.810 1.00 85.56 102 SER A CA 1
ATOM 830 C C . SER A 1 102 ? -11.268 -8.388 6.539 1.00 85.56 102 SER A C 1
ATOM 832 O O . SER A 1 102 ? -10.974 -7.880 5.458 1.00 85.56 102 SER A O 1
ATOM 834 N N . PHE A 1 103 ? -10.382 -8.587 7.521 1.00 84.00 103 PHE A N 1
ATOM 835 C CA . PHE A 1 103 ? -8.936 -8.363 7.437 1.00 84.00 103 PHE A CA 1
ATOM 836 C C . PHE A 1 103 ? -8.232 -9.525 6.731 1.00 84.00 103 PHE A C 1
ATOM 838 O O . PHE A 1 103 ? -7.446 -9.231 5.804 1.00 84.00 103 PHE A O 1
#

Foldseek 3Di:
DVVVVCVVVVDDDDPVQDDPPDQWDQDPQWIQHPVGIHHRVVLVVVLVPDDDDPDLVSLVVSVVSCVVVVVVPPPLCVLCVVSVVCNDPPDDNDDDPSNVSSD

Nearest PDB structures (foldseek):
  8wut-assembly1_E  TM=9.357E-01  e=1.048E-04  Moloney murine leukemia virus
  8ygj-assembly1_E  TM=9.297E-01  e=1.843E-04  Moloney murine leukemia virus
  4mh8-assembly1_A  TM=8.703E-01  e=4.728E-04  Moloney murine leukemia virus isolate Shinnick
  7o0g-assembly1_A  TM=8.741E-01  e=1.375E-03  White-tufted-ear marmoset simian foamy virus
  7o24-assembly1_A  TM=8.995E-01  e=5.827E-03  White-tufted-ear marmoset simian foamy virus